Protein AF-A0A0F9E9P6-F1 (afdb_monomer)

Solvent-accessible surface area (backbone atoms only — not comparable to full-atom values): 4844 Å² total; per-residue (Å²): 132,80,82,82,54,71,42,54,28,28,34,36,41,44,97,87,70,51,81,46,79,39,59,53,47,76,66,44,43,51,51,51,52,48,56,45,56,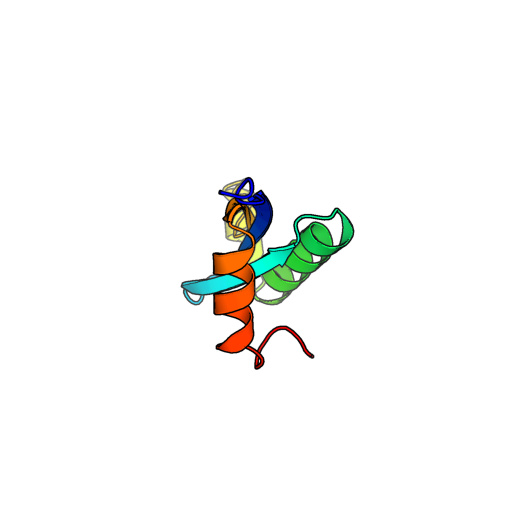70,71,47,54,72,72,55,47,53,52,32,61,74,66,68,48,79,73,37,66,44,82,42,81,41,48,48,71,58,55,55,52,53,51,74,75,52,71,82,73,82,79,122

Radius of gyration: 14.24 Å; Cα contacts (8 Å, |Δi|>4): 89; chains: 1; bounding box: 40×23×38 Å

Structure (mmCIF, N/CA/C/O backbone):
data_AF-A0A0F9E9P6-F1
#
_entry.id   AF-A0A0F9E9P6-F1
#
loop_
_atom_site.group_PDB
_atom_site.id
_atom_site.type_symbol
_atom_site.label_atom_id
_atom_site.label_alt_id
_atom_site.label_comp_id
_atom_site.label_asym_id
_atom_site.label_entity_id
_atom_site.label_seq_id
_atom_site.pdbx_PDB_ins_code
_atom_site.Cartn_x
_atom_site.Cartn_y
_atom_site.Cartn_z
_atom_site.occupancy
_atom_site.B_iso_or_equiv
_atom_site.auth_seq_id
_atom_site.auth_comp_id
_atom_site.auth_asym_id
_atom_site.auth_atom_id
_atom_site.pdbx_PDB_model_num
ATOM 1 N N . MET A 1 1 ? -27.952 -1.202 20.524 1.00 46.09 1 MET A N 1
ATOM 2 C CA . MET A 1 1 ? -26.920 -1.571 19.530 1.00 46.09 1 MET A CA 1
ATOM 3 C C . MET A 1 1 ? -26.151 -0.310 19.181 1.00 46.09 1 MET A C 1
ATOM 5 O O . MET A 1 1 ? -26.747 0.595 18.612 1.00 46.09 1 MET A O 1
ATOM 9 N N . GLY A 1 2 ? -24.895 -0.193 19.623 1.00 52.62 2 GLY A N 1
ATOM 10 C CA . GLY A 1 2 ? -24.053 0.959 19.282 1.00 52.62 2 GLY A CA 1
ATOM 11 C C . GLY A 1 2 ? -23.821 1.022 17.772 1.00 52.62 2 GLY A C 1
ATOM 12 O O . GLY A 1 2 ? -23.736 -0.025 17.128 1.00 52.62 2 GLY A O 1
ATOM 13 N N . ARG A 1 3 ? -23.776 2.231 17.196 1.00 58.59 3 ARG A N 1
ATOM 14 C CA . ARG A 1 3 ? -23.415 2.416 15.782 1.00 58.59 3 ARG A CA 1
ATOM 15 C C . ARG A 1 3 ? -22.047 1.775 15.550 1.00 58.59 3 ARG A C 1
ATOM 17 O O . ARG A 1 3 ? -21.108 2.081 16.277 1.00 58.59 3 ARG A O 1
ATOM 24 N N . LYS A 1 4 ? -21.956 0.879 14.566 1.00 70.19 4 LYS A N 1
ATOM 25 C CA . LYS A 1 4 ? -20.674 0.322 14.134 1.00 70.19 4 LYS A CA 1
ATOM 26 C C . LYS A 1 4 ? -19.869 1.453 13.492 1.00 70.19 4 LYS A C 1
ATOM 28 O O . LYS A 1 4 ? -20.352 2.078 12.552 1.00 70.19 4 LYS A O 1
ATOM 33 N N . GLU A 1 5 ? -18.703 1.746 14.049 1.00 85.44 5 GLU A N 1
ATOM 34 C CA . GLU A 1 5 ? -17.809 2.793 13.560 1.00 85.44 5 GLU A CA 1
ATOM 35 C C . GLU A 1 5 ? -17.067 2.299 12.313 1.00 85.44 5 GLU A C 1
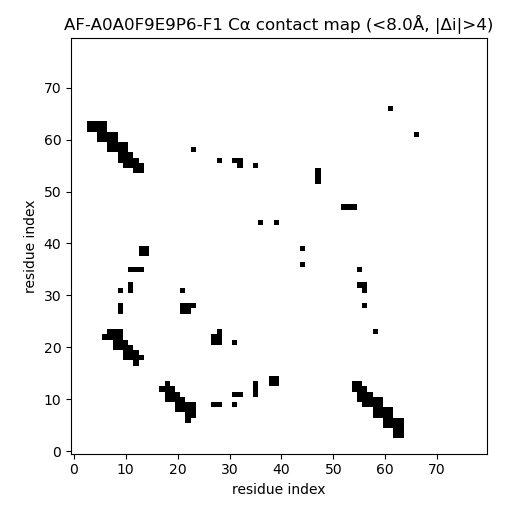ATOM 37 O O . GLU A 1 5 ? -16.474 1.217 12.323 1.00 85.44 5 GLU A O 1
ATOM 42 N N . THR A 1 6 ? -17.136 3.075 11.231 1.00 81.81 6 THR A N 1
ATOM 43 C CA . THR A 1 6 ? -16.378 2.846 9.996 1.00 81.81 6 THR A CA 1
ATOM 44 C C . THR A 1 6 ? -15.193 3.794 9.947 1.00 81.81 6 THR A C 1
ATOM 46 O O . THR A 1 6 ? -15.365 4.993 10.169 1.00 81.81 6 THR A O 1
ATOM 49 N N . ILE A 1 7 ? -14.025 3.273 9.596 1.00 82.69 7 ILE A N 1
ATOM 50 C CA . ILE A 1 7 ? -12.799 4.040 9.384 1.00 82.69 7 ILE A CA 1
ATOM 51 C C . ILE A 1 7 ? -12.347 3.895 7.933 1.00 82.69 7 ILE A C 1
ATOM 53 O O . ILE A 1 7 ? -12.626 2.882 7.285 1.00 82.69 7 ILE A O 1
ATOM 57 N N . ARG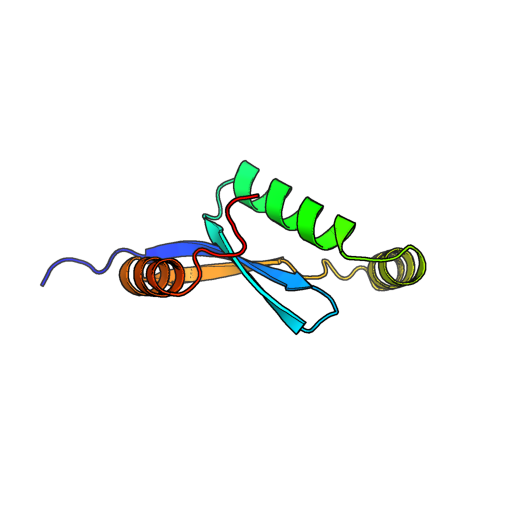 A 1 8 ? -11.650 4.908 7.419 1.00 81.88 8 ARG A N 1
ATOM 58 C CA . ARG A 1 8 ? -11.059 4.858 6.082 1.00 81.88 8 ARG A CA 1
ATOM 59 C C . ARG A 1 8 ? -9.626 4.361 6.176 1.00 81.88 8 ARG A C 1
ATOM 61 O O . ARG A 1 8 ? -8.849 4.875 6.975 1.00 81.88 8 ARG A O 1
ATOM 68 N N . ILE A 1 9 ? -9.293 3.388 5.341 1.00 78.88 9 ILE A N 1
ATOM 69 C CA . ILE A 1 9 ? -8.020 2.674 5.339 1.00 78.88 9 ILE A CA 1
ATOM 70 C C . ILE A 1 9 ? -7.403 2.745 3.943 1.00 78.88 9 ILE A C 1
ATOM 72 O O . ILE A 1 9 ? -8.092 2.573 2.939 1.00 78.88 9 ILE A O 1
ATOM 76 N N . ALA A 1 10 ? -6.099 2.983 3.881 1.00 77.44 10 ALA A N 1
ATOM 77 C CA . ALA A 1 10 ? -5.279 2.783 2.701 1.00 77.44 10 ALA A CA 1
ATOM 78 C C . ALA A 1 10 ? -4.816 1.320 2.647 1.00 77.44 10 ALA A C 1
ATOM 80 O O . ALA A 1 10 ? -4.156 0.828 3.560 1.00 77.44 10 ALA A O 1
ATOM 81 N N . CYS A 1 11 ? -5.178 0.627 1.576 1.00 76.19 11 CYS A N 1
ATOM 82 C CA . CYS A 1 11 ? -4.773 -0.736 1.267 1.00 76.19 11 CYS A CA 1
ATOM 83 C C . CYS A 1 11 ? -3.653 -0.689 0.230 1.00 76.19 11 CYS A C 1
ATOM 85 O O . CYS A 1 11 ? -3.878 -0.147 -0.844 1.00 76.19 11 CYS A O 1
ATOM 87 N N . ILE A 1 12 ? -2.476 -1.230 0.538 1.00 76.19 12 ILE A N 1
ATOM 88 C CA . ILE A 1 12 ? -1.316 -1.284 -0.355 1.00 76.19 12 ILE A CA 1
ATOM 89 C C . ILE A 1 12 ? -1.155 -2.696 -0.896 1.00 76.19 12 ILE A C 1
ATOM 91 O O . ILE A 1 12 ? -1.094 -3.636 -0.105 1.00 76.19 12 ILE A O 1
ATOM 95 N N . VAL A 1 13 ? -0.979 -2.833 -2.207 1.00 71.88 13 VAL A N 1
ATOM 96 C CA . VAL A 1 13 ? -0.650 -4.098 -2.870 1.00 71.88 13 VAL A CA 1
ATOM 97 C C . VAL A 1 13 ? 0.663 -3.949 -3.649 1.00 71.88 13 VAL A C 1
ATOM 99 O O . VAL A 1 13 ? 0.658 -3.395 -4.753 1.00 71.88 13 VAL A O 1
ATOM 102 N N . PRO A 1 14 ? 1.808 -4.383 -3.089 1.00 67.31 14 PRO A N 1
ATOM 103 C CA . PRO A 1 14 ? 3.075 -4.458 -3.812 1.00 67.31 14 PRO A CA 1
ATOM 104 C C . PRO A 1 14 ? 3.052 -5.536 -4.915 1.00 67.31 14 PRO A C 1
ATOM 106 O O . PRO A 1 14 ? 2.179 -6.409 -4.906 1.00 67.31 14 PRO A O 1
ATOM 109 N N . PRO A 1 15 ? 4.022 -5.536 -5.853 1.00 66.06 15 PRO A N 1
ATOM 110 C CA . PRO A 1 15 ? 4.076 -6.513 -6.951 1.00 66.06 15 PRO A CA 1
ATOM 111 C C . PRO A 1 15 ? 4.210 -7.972 -6.509 1.00 66.06 15 PRO A C 1
ATOM 113 O O . PRO A 1 15 ? 3.889 -8.879 -7.270 1.00 66.06 15 PRO A O 1
ATOM 116 N N . ASP A 1 16 ? 4.685 -8.208 -5.287 1.00 70.44 16 ASP A N 1
ATOM 117 C CA . ASP A 1 16 ? 4.780 -9.543 -4.695 1.00 70.44 16 ASP A CA 1
ATOM 118 C C . ASP A 1 16 ? 3.428 -10.111 -4.219 1.00 70.44 16 ASP A C 1
ATOM 120 O O . ASP A 1 16 ? 3.368 -11.243 -3.737 1.00 70.44 16 ASP A O 1
ATOM 124 N N . GLY A 1 17 ? 2.343 -9.342 -4.358 1.00 65.00 17 GLY A N 1
ATOM 125 C CA . GLY A 1 17 ? 0.979 -9.761 -4.045 1.00 65.00 17 GLY A CA 1
ATOM 126 C C . GLY A 1 17 ? 0.614 -9.702 -2.561 1.00 65.00 17 GLY A C 1
ATOM 127 O O . GLY A 1 17 ? -0.486 -10.120 -2.196 1.00 65.00 17 GLY A O 1
ATOM 128 N N . ARG A 1 18 ? 1.496 -9.194 -1.691 1.00 66.81 18 ARG A N 1
ATOM 129 C CA . ARG A 1 18 ? 1.161 -8.959 -0.279 1.00 66.81 18 ARG A CA 1
ATOM 130 C C . ARG A 1 18 ? 0.206 -7.776 -0.139 1.00 66.81 18 ARG A C 1
ATOM 132 O O . ARG A 1 18 ? 0.079 -6.953 -1.037 1.00 66.81 18 ARG A O 1
ATOM 139 N N . VAL A 1 19 ? -0.482 -7.692 0.998 1.00 69.81 19 VAL A N 1
ATOM 140 C CA . VAL A 1 19 ? -1.442 -6.616 1.273 1.00 69.81 19 VAL A CA 1
ATOM 141 C C . VAL A 1 19 ? -1.130 -5.976 2.620 1.00 69.81 19 VAL A C 1
ATOM 143 O O . VAL A 1 19 ? -0.979 -6.684 3.614 1.00 69.81 19 VAL A O 1
ATOM 146 N N . ALA A 1 20 ? -1.042 -4.646 2.660 1.00 69.25 20 ALA A N 1
ATOM 147 C CA . ALA A 1 20 ? -0.889 -3.877 3.893 1.00 69.25 20 ALA A CA 1
ATOM 148 C C . ALA A 1 20 ? -2.047 -2.889 4.069 1.00 69.25 20 ALA A C 1
ATOM 150 O O . ALA A 1 20 ? -2.495 -2.284 3.101 1.00 69.25 20 ALA A O 1
ATOM 151 N N . PHE A 1 21 ? -2.508 -2.703 5.305 1.00 72.50 21 PHE A N 1
ATOM 152 C CA . PHE A 1 21 ? -3.575 -1.766 5.658 1.00 72.50 21 PHE A CA 1
ATOM 153 C C . PHE A 1 21 ? -3.008 -0.680 6.573 1.00 72.50 21 PHE A C 1
ATOM 155 O O . PHE A 1 21 ? -2.321 -1.000 7.540 1.00 72.50 21 PHE A O 1
ATOM 162 N N . ILE A 1 22 ? -3.294 0.587 6.286 1.00 74.12 22 ILE A N 1
ATOM 163 C CA . ILE A 1 22 ? -2.926 1.725 7.136 1.00 74.12 22 ILE A CA 1
ATOM 164 C C . ILE A 1 22 ? -4.122 2.662 7.280 1.00 74.12 22 ILE A C 1
ATOM 166 O O . ILE A 1 22 ? -4.910 2.788 6.347 1.00 74.12 22 ILE A O 1
ATOM 170 N N . GLU A 1 23 ? -4.258 3.353 8.407 1.00 75.31 23 GLU A N 1
ATOM 171 C CA . GLU A 1 23 ? -5.236 4.438 8.534 1.00 75.31 23 GLU A CA 1
ATOM 172 C C . GLU A 1 23 ? -5.038 5.485 7.423 1.00 75.31 23 GLU A C 1
ATOM 174 O O . GLU A 1 23 ? -3.916 5.861 7.081 1.00 75.31 23 GLU A O 1
ATOM 179 N N . ALA A 1 24 ? -6.139 5.922 6.809 1.00 69.12 24 ALA A N 1
ATOM 180 C CA . ALA A 1 24 ? -6.115 6.820 5.658 1.00 69.12 24 ALA A CA 1
ATOM 181 C C . ALA A 1 24 ? -6.057 8.301 6.061 1.00 69.12 24 ALA A C 1
ATOM 183 O O . ALA A 1 24 ? -6.820 9.123 5.542 1.00 69.12 24 ALA A O 1
ATOM 184 N N . ASP A 1 25 ? -5.170 8.652 6.987 1.00 76.38 25 ASP A N 1
ATOM 185 C CA . ASP A 1 25 ? -4.752 10.043 7.129 1.00 76.38 25 ASP A CA 1
ATOM 186 C C . ASP A 1 25 ? -3.726 10.406 6.029 1.00 76.38 25 ASP A C 1
ATOM 188 O O . ASP A 1 25 ? -3.213 9.539 5.311 1.00 76.38 25 ASP A O 1
ATOM 192 N N . GLN A 1 26 ? -3.484 11.704 5.810 1.00 67.38 26 GLN A N 1
ATOM 193 C CA . GLN A 1 26 ? -2.606 12.154 4.719 1.00 67.38 26 GLN A CA 1
ATOM 194 C C . GLN A 1 26 ? -1.175 11.611 4.845 1.00 67.38 26 GLN A C 1
ATOM 196 O O . GLN A 1 26 ? -0.554 11.297 3.825 1.00 67.38 26 GLN A O 1
ATOM 201 N N . ASP A 1 27 ? -0.669 11.470 6.070 1.00 76.12 27 ASP A N 1
ATOM 202 C CA . ASP A 1 27 ? 0.681 10.976 6.330 1.00 76.12 27 ASP A CA 1
ATOM 203 C C . ASP A 1 27 ? 0.756 9.461 6.118 1.00 76.12 27 ASP A C 1
ATOM 205 O O . ASP A 1 27 ? 1.684 8.965 5.479 1.00 76.12 27 ASP A O 1
ATOM 209 N N . GLY A 1 28 ? -0.264 8.728 6.559 1.00 72.69 28 GLY A N 1
ATOM 210 C CA . GLY A 1 28 ? -0.460 7.304 6.345 1.00 72.69 28 GLY A CA 1
ATOM 211 C C . GLY A 1 28 ? -0.485 6.972 4.863 1.00 72.69 28 GLY A C 1
ATOM 212 O O . GLY A 1 28 ? 0.302 6.139 4.423 1.00 72.69 28 GLY A O 1
ATOM 213 N N . ILE A 1 29 ? -1.289 7.685 4.068 1.00 71.06 29 ILE A N 1
ATOM 214 C CA . ILE A 1 29 ? -1.355 7.502 2.609 1.00 71.06 29 ILE A CA 1
ATOM 215 C C . ILE A 1 29 ? 0.001 7.786 1.953 1.00 71.06 29 ILE A C 1
ATOM 217 O O . ILE A 1 29 ? 0.456 6.996 1.125 1.00 71.06 29 ILE A O 1
ATOM 221 N N . ARG A 1 30 ? 0.669 8.887 2.322 1.00 74.50 30 ARG A N 1
ATOM 222 C CA . ARG A 1 30 ? 1.984 9.248 1.771 1.00 74.50 30 ARG A CA 1
ATOM 223 C C . ARG A 1 30 ? 3.039 8.190 2.091 1.00 74.50 30 ARG A C 1
ATOM 225 O O . ARG A 1 30 ? 3.788 7.787 1.203 1.00 74.50 30 ARG A O 1
ATOM 232 N N . ASN A 1 31 ? 3.067 7.715 3.332 1.00 75.06 31 ASN A N 1
ATOM 233 C CA . ASN A 1 31 ? 3.966 6.653 3.772 1.00 75.06 31 ASN A CA 1
ATOM 234 C C . ASN A 1 31 ? 3.654 5.326 3.068 1.00 75.06 31 ASN A C 1
ATOM 236 O O . ASN A 1 31 ? 4.577 4.617 2.675 1.00 75.06 31 ASN A O 1
ATOM 240 N N . ALA A 1 32 ? 2.372 5.010 2.855 1.00 73.62 32 ALA A N 1
ATOM 241 C CA . ALA A 1 32 ? 1.932 3.847 2.085 1.00 73.62 32 ALA A CA 1
ATOM 242 C C . ALA A 1 32 ? 2.496 3.88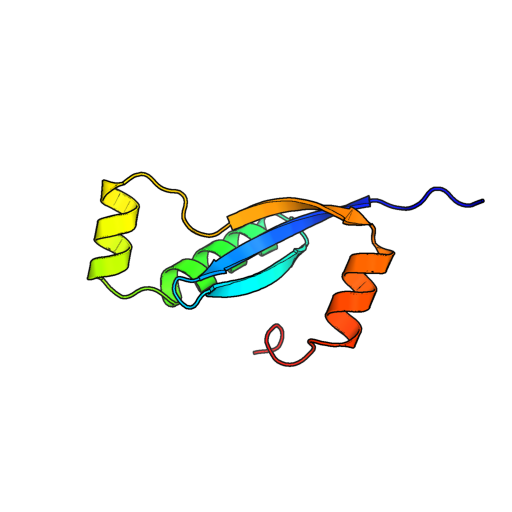0 0.662 1.00 73.62 32 ALA A C 1
ATOM 244 O O . ALA A 1 32 ? 3.049 2.901 0.164 1.00 73.62 32 ALA A O 1
ATOM 245 N N . TRP A 1 33 ? 2.367 5.043 0.028 1.00 76.31 33 TRP A N 1
ATOM 246 C CA . TRP A 1 33 ? 2.809 5.269 -1.336 1.00 76.31 33 TRP A CA 1
ATOM 247 C C . TRP A 1 33 ? 4.331 5.169 -1.463 1.00 76.31 33 TRP A C 1
ATOM 249 O O . TRP A 1 33 ? 4.830 4.547 -2.398 1.00 76.31 33 TRP A O 1
ATOM 259 N N . GLN A 1 34 ? 5.067 5.712 -0.487 1.00 77.50 34 GLN A N 1
ATOM 260 C CA . GLN A 1 34 ? 6.522 5.597 -0.435 1.00 77.50 34 GLN A CA 1
ATOM 261 C C . GLN A 1 34 ? 6.962 4.139 -0.258 1.00 77.50 34 GLN A C 1
ATOM 263 O O . GLN A 1 34 ? 7.766 3.661 -1.046 1.00 77.50 34 GLN A O 1
ATOM 268 N N . LYS A 1 35 ? 6.374 3.397 0.692 1.00 75.81 35 LYS A N 1
ATOM 269 C CA . LYS A 1 35 ? 6.687 1.971 0.902 1.00 75.81 35 LYS A CA 1
ATOM 270 C C . LYS A 1 35 ? 6.382 1.118 -0.329 1.00 75.81 35 LYS A C 1
ATOM 272 O O . LYS A 1 35 ? 7.137 0.202 -0.642 1.00 75.81 35 LYS A O 1
ATOM 277 N N . TRP A 1 36 ? 5.285 1.412 -1.028 1.00 78.31 36 TRP A N 1
ATOM 278 C CA . TRP A 1 36 ? 4.975 0.766 -2.300 1.00 78.31 36 TRP A CA 1
ATOM 279 C C . TRP A 1 36 ? 6.050 1.071 -3.346 1.00 78.31 36 TRP A C 1
ATOM 281 O O . TRP A 1 36 ? 6.585 0.138 -3.936 1.00 78.31 36 TRP A O 1
ATOM 291 N N . ARG A 1 37 ? 6.425 2.343 -3.526 1.00 79.00 37 ARG A N 1
ATOM 292 C CA . ARG A 1 37 ? 7.457 2.752 -4.490 1.00 79.00 37 ARG A CA 1
ATOM 293 C C . ARG A 1 37 ? 8.824 2.142 -4.171 1.00 79.00 37 ARG A C 1
ATOM 295 O O . ARG A 1 37 ? 9.481 1.662 -5.084 1.00 79.00 37 ARG A O 1
ATOM 302 N N . ASP A 1 38 ? 9.206 2.086 -2.897 1.00 81.88 38 ASP A N 1
ATOM 303 C CA . ASP A 1 38 ? 10.471 1.495 -2.436 1.00 81.88 38 ASP A CA 1
ATOM 304 C C . ASP A 1 38 ? 10.520 -0.033 -2.637 1.00 81.88 38 ASP A C 1
ATOM 306 O O . ASP A 1 38 ? 11.597 -0.626 -2.633 1.00 81.88 38 ASP A O 1
ATOM 310 N N . SER A 1 39 ? 9.363 -0.688 -2.810 1.00 77.31 39 SER A N 1
ATOM 311 C CA . SER A 1 39 ? 9.280 -2.126 -3.108 1.00 77.31 39 SER A CA 1
ATOM 312 C C . SER A 1 39 ? 9.479 -2.467 -4.588 1.00 77.31 39 SER A C 1
ATOM 314 O O . SER A 1 39 ? 9.602 -3.644 -4.930 1.00 77.31 39 SER A O 1
ATOM 316 N N . LEU A 1 40 ? 9.481 -1.458 -5.462 1.00 80.56 40 LEU A N 1
ATOM 317 C CA . LEU A 1 40 ? 9.640 -1.621 -6.900 1.00 80.56 40 LEU A CA 1
ATOM 318 C C . LEU A 1 40 ? 11.109 -1.501 -7.306 1.00 80.56 40 LEU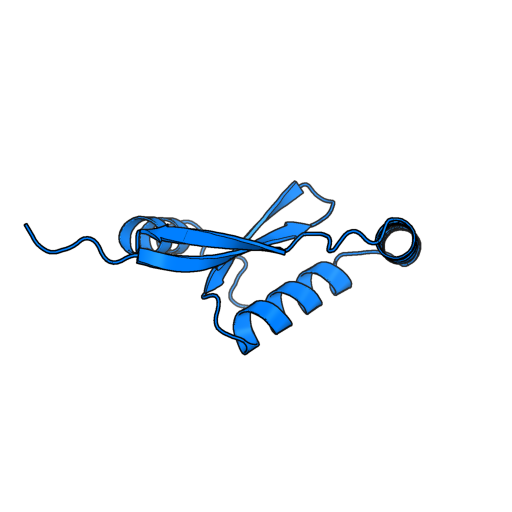 A C 1
ATOM 320 O O . LEU A 1 40 ? 11.861 -0.712 -6.739 1.00 80.56 40 LEU A O 1
ATOM 324 N N . ASN A 1 41 ? 11.499 -2.233 -8.345 1.00 85.94 41 ASN A N 1
ATOM 325 C CA . ASN A 1 41 ? 12.716 -1.928 -9.095 1.00 85.94 41 ASN A CA 1
ATOM 326 C C . ASN A 1 41 ? 12.446 -0.880 -10.196 1.00 85.94 41 ASN A C 1
ATOM 328 O O . ASN A 1 41 ? 11.292 -0.577 -10.504 1.00 85.94 41 ASN A O 1
ATOM 332 N N . ASP A 1 42 ? 13.507 -0.353 -10.811 1.00 84.81 42 ASP A N 1
ATOM 333 C CA . ASP A 1 42 ? 13.406 0.704 -11.832 1.00 84.81 42 ASP A CA 1
ATOM 334 C C . ASP A 1 42 ? 12.507 0.303 -13.017 1.00 84.81 42 ASP A C 1
ATOM 336 O O . ASP A 1 42 ? 11.668 1.087 -13.452 1.00 84.81 42 ASP A O 1
ATOM 340 N N . GLU A 1 43 ? 12.594 -0.948 -13.481 1.00 86.38 43 GLU A N 1
ATOM 341 C CA . GLU A 1 43 ? 11.764 -1.464 -14.582 1.00 86.38 43 GLU A CA 1
ATOM 342 C C . GLU A 1 43 ? 10.267 -1.483 -14.219 1.00 86.38 43 GLU A C 1
ATOM 344 O O . GLU A 1 43 ? 9.407 -1.151 -15.036 1.00 86.38 43 GLU A O 1
ATOM 349 N N . GLN A 1 44 ? 9.939 -1.839 -12.977 1.00 81.62 44 GLN A N 1
ATOM 350 C CA . GLN A 1 44 ? 8.570 -1.835 -12.465 1.00 81.62 44 GLN A CA 1
ATOM 351 C C . GLN A 1 44 ? 8.045 -0.412 -12.264 1.00 81.62 44 GLN A C 1
ATOM 353 O O . GLN A 1 44 ? 6.876 -0.154 -12.558 1.00 81.62 44 GLN A O 1
ATOM 358 N N . ILE A 1 45 ? 8.887 0.514 -11.793 1.00 79.25 45 ILE A N 1
ATOM 359 C CA . ILE A 1 45 ? 8.539 1.938 -11.680 1.00 79.25 45 ILE A CA 1
ATOM 360 C C . ILE A 1 45 ? 8.195 2.487 -13.065 1.00 79.25 45 ILE A C 1
ATOM 362 O O . ILE A 1 45 ? 7.102 3.025 -13.247 1.00 79.25 45 ILE A O 1
ATOM 366 N N . ASP A 1 46 ? 9.070 2.272 -14.046 1.00 81.75 46 ASP A N 1
ATOM 367 C CA . ASP A 1 46 ? 8.878 2.732 -15.420 1.00 81.75 46 ASP A CA 1
ATOM 368 C C . ASP A 1 46 ? 7.612 2.132 -16.048 1.00 81.75 46 ASP A C 1
ATOM 370 O O . ASP A 1 46 ? 6.831 2.843 -16.686 1.00 81.75 46 ASP A O 1
ATOM 374 N N . ALA A 1 47 ? 7.346 0.841 -15.819 1.00 79.44 47 ALA A N 1
ATOM 375 C CA . ALA A 1 47 ? 6.127 0.186 -16.287 1.00 79.44 47 ALA A CA 1
ATOM 376 C C . ALA A 1 47 ? 4.858 0.803 -15.669 1.00 79.44 47 ALA A C 1
ATOM 378 O O . ALA A 1 47 ? 3.873 1.035 -16.377 1.00 79.44 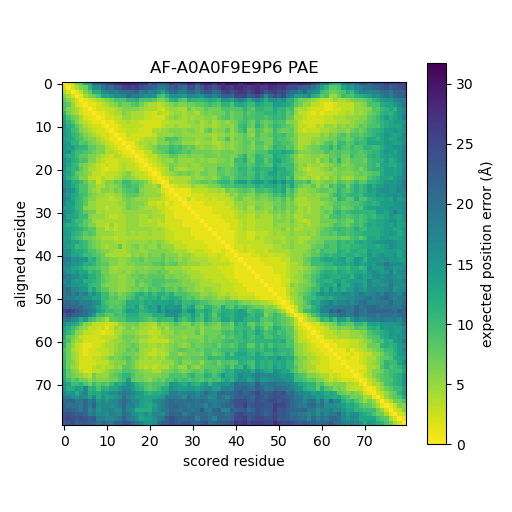47 ALA A O 1
ATOM 379 N N . HIS A 1 48 ? 4.872 1.107 -14.367 1.00 72.62 48 HIS A N 1
ATOM 380 C CA . HIS A 1 48 ? 3.743 1.736 -13.680 1.00 72.62 48 HIS A CA 1
ATOM 381 C C . HIS A 1 48 ? 3.525 3.195 -14.104 1.00 72.62 48 HIS A C 1
ATOM 383 O O . HIS A 1 48 ? 2.374 3.608 -14.291 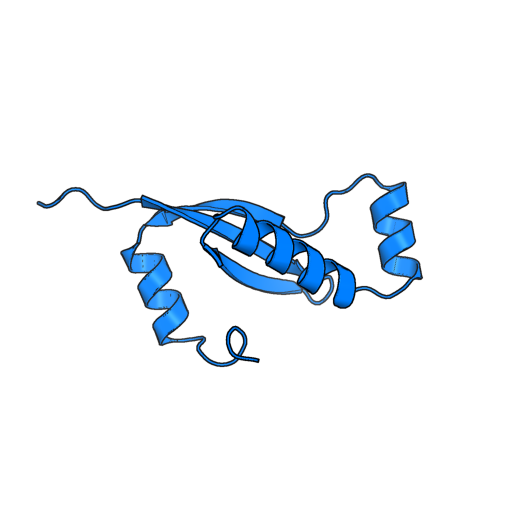1.00 72.62 48 HIS A O 1
ATOM 389 N N . GLU A 1 49 ? 4.603 3.961 -14.291 1.00 75.25 49 GLU A N 1
ATOM 390 C CA . GLU A 1 49 ? 4.553 5.347 -14.768 1.00 75.25 49 GLU A CA 1
ATOM 391 C C . GLU A 1 49 ? 4.055 5.412 -16.223 1.00 75.25 49 GLU A C 1
ATOM 393 O O . GLU A 1 49 ? 3.144 6.191 -16.528 1.00 75.25 49 GLU A O 1
ATOM 398 N N . ALA A 1 50 ? 4.545 4.529 -17.103 1.00 75.00 50 ALA A N 1
ATOM 399 C CA . ALA A 1 50 ? 4.087 4.415 -18.489 1.00 75.00 50 ALA A CA 1
ATOM 400 C C . ALA A 1 50 ? 2.611 3.999 -18.589 1.00 75.00 50 ALA A C 1
ATOM 402 O O . ALA A 1 50 ? 1.857 4.550 -19.396 1.00 75.00 50 ALA A O 1
ATOM 403 N N . ALA A 1 51 ? 2.172 3.067 -17.739 1.00 69.88 51 ALA A N 1
ATOM 404 C CA . ALA A 1 51 ? 0.780 2.631 -17.675 1.00 69.88 51 ALA A CA 1
ATOM 405 C C . ALA A 1 51 ? -0.150 3.658 -16.998 1.00 69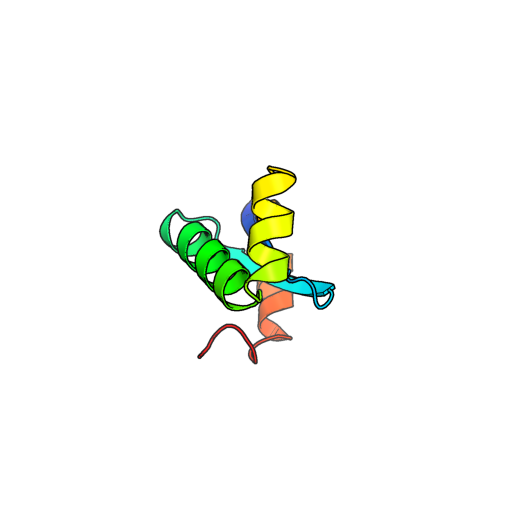.88 51 ALA A C 1
ATOM 407 O O . ALA A 1 51 ? -1.368 3.462 -16.990 1.00 69.88 51 ALA A O 1
ATOM 408 N N . LYS A 1 52 ? 0.394 4.746 -16.422 1.00 65.00 52 LYS A N 1
ATOM 409 C CA . LYS A 1 52 ? -0.330 5.723 -15.582 1.00 65.00 52 LYS A CA 1
ATOM 410 C C . LYS A 1 52 ? -1.155 5.060 -14.479 1.00 65.00 52 LYS A C 1
ATOM 412 O O . LYS A 1 52 ? -2.172 5.594 -14.032 1.00 65.00 52 LYS A O 1
ATOM 417 N N . THR A 1 53 ? -0.734 3.881 -14.044 1.00 58.59 53 THR A N 1
ATOM 418 C CA . THR A 1 53 ? -1.390 3.172 -12.957 1.00 58.59 53 THR A CA 1
ATOM 419 C C . THR A 1 53 ? -0.898 3.789 -11.661 1.00 58.59 53 THR A C 1
ATOM 421 O O . THR A 1 53 ? 0.301 3.773 -11.391 1.00 58.59 53 THR A O 1
ATOM 424 N N . GLN A 1 54 ? -1.809 4.316 -10.842 1.00 55.22 54 GLN A N 1
ATOM 425 C CA . GLN A 1 54 ? -1.529 4.546 -9.426 1.00 55.22 54 GLN A CA 1
ATOM 426 C C . GLN A 1 54 ? -1.445 3.169 -8.774 1.00 55.22 54 GLN A C 1
ATOM 428 O O . GLN A 1 54 ? -2.433 2.650 -8.260 1.00 55.22 54 GLN A O 1
ATOM 433 N N . GLY A 1 55 ? -0.309 2.502 -8.940 1.00 56.28 55 GLY A N 1
ATOM 434 C CA . GLY A 1 55 ? -0.152 1.155 -8.439 1.00 56.28 55 GLY A CA 1
ATOM 435 C C . GLY A 1 55 ? -0.330 1.127 -6.923 1.00 56.28 55 GLY A C 1
ATOM 436 O O . GLY A 1 55 ? 0.134 1.996 -6.186 1.00 56.28 55 GLY A O 1
ATOM 437 N N . GLY A 1 56 ? -1.068 0.116 -6.484 1.00 62.41 56 GLY A N 1
ATOM 438 C CA . GLY A 1 56 ? -0.987 -0.428 -5.142 1.00 62.41 56 GLY A CA 1
ATOM 439 C C . GLY A 1 56 ? -1.886 0.185 -4.081 1.00 62.41 56 GLY A C 1
ATOM 440 O O . GLY A 1 56 ? -2.314 -0.592 -3.246 1.00 62.41 56 GLY A O 1
ATOM 441 N N . VAL A 1 57 ? -2.200 1.488 -4.070 1.00 65.50 57 VAL A N 1
ATOM 442 C CA . VAL A 1 57 ? -2.935 2.097 -2.935 1.00 65.50 57 VAL A CA 1
ATOM 443 C C . VAL A 1 57 ? -4.426 2.300 -3.233 1.00 65.50 57 VAL A C 1
ATOM 445 O O . VAL A 1 57 ? -4.800 3.189 -3.993 1.00 65.50 57 VAL A O 1
ATOM 448 N N . VAL A 1 58 ? -5.292 1.509 -2.596 1.00 70.50 58 VAL A N 1
ATOM 449 C CA . VAL A 1 58 ? -6.759 1.633 -2.665 1.00 70.50 58 VAL A CA 1
ATOM 450 C C . VAL A 1 58 ? -7.296 2.161 -1.340 1.00 70.50 58 VAL A C 1
ATOM 452 O O . VAL A 1 58 ? -6.971 1.632 -0.282 1.00 70.50 58 VAL A O 1
ATOM 455 N N . LEU A 1 59 ? -8.155 3.180 -1.381 1.00 71.19 59 LEU A N 1
ATOM 456 C CA . LEU A 1 59 ? -8.887 3.629 -0.196 1.00 71.19 59 LEU A CA 1
ATOM 457 C C . LEU A 1 59 ? -10.147 2.781 -0.018 1.00 71.19 59 LEU A C 1
ATOM 459 O O . LEU A 1 59 ? -10.977 2.708 -0.923 1.00 71.19 59 LEU A O 1
ATOM 463 N N . ILE A 1 60 ? -10.295 2.164 1.150 1.00 77.06 60 ILE A N 1
ATOM 464 C CA . ILE A 1 60 ? -11.460 1.358 1.519 1.00 77.06 60 ILE A CA 1
ATOM 465 C C . ILE A 1 60 ? -12.066 1.875 2.822 1.00 77.06 60 ILE A C 1
ATOM 467 O O . ILE A 1 60 ? -11.349 2.337 3.708 1.00 77.06 60 ILE A O 1
ATOM 471 N N . ASP A 1 61 ? -13.385 1.771 2.950 1.00 82.56 61 ASP A N 1
ATOM 472 C CA . ASP A 1 61 ? -14.074 1.994 4.218 1.00 82.56 61 ASP A CA 1
ATOM 473 C C . ASP A 1 61 ? -14.266 0.631 4.902 1.00 82.56 61 ASP A C 1
ATOM 475 O O . ASP A 1 61 ? -14.829 -0.294 4.315 1.00 82.56 61 ASP A O 1
ATOM 479 N N . MET A 1 62 ? -13.764 0.489 6.129 1.00 79.06 62 MET A N 1
ATOM 480 C CA . MET A 1 62 ? -13.771 -0.760 6.897 1.00 79.06 62 MET A CA 1
ATOM 481 C C . MET A 1 62 ? -14.392 -0.532 8.275 1.00 79.06 62 MET A C 1
ATOM 483 O O . MET A 1 62 ? -14.309 0.562 8.832 1.00 79.06 62 MET A O 1
ATOM 487 N N . LEU A 1 63 ? -15.016 -1.560 8.855 1.00 84.50 63 LEU A N 1
ATOM 488 C CA . LEU A 1 63 ? -15.422 -1.502 10.257 1.00 84.50 63 LEU A CA 1
ATOM 489 C C . LEU A 1 63 ? -14.183 -1.456 11.155 1.00 84.50 63 LEU A C 1
ATOM 491 O O . LEU A 1 63 ? -13.265 -2.256 10.987 1.00 84.50 63 LEU A O 1
ATOM 495 N N . LYS A 1 64 ? -14.189 -0.576 12.160 1.00 81.62 64 LYS A N 1
ATOM 496 C CA . LYS A 1 64 ? -13.080 -0.453 13.117 1.00 81.62 64 LYS A CA 1
ATOM 497 C C . LYS A 1 64 ? -12.731 -1.791 13.781 1.00 81.62 64 LYS A C 1
ATOM 499 O O . LYS A 1 64 ? -11.564 -2.121 13.920 1.00 81.62 64 LYS A O 1
ATOM 504 N N . THR A 1 65 ? -13.741 -2.600 14.100 1.00 83.75 65 THR A N 1
ATOM 505 C CA . THR A 1 65 ? -13.561 -3.936 14.691 1.00 83.75 65 THR A CA 1
ATOM 506 C C . THR A 1 65 ? -12.795 -4.902 13.792 1.00 83.75 65 THR A C 1
ATOM 508 O O . THR A 1 65 ? -12.048 -5.733 14.298 1.00 83.75 65 THR A O 1
ATOM 511 N N . ASP A 1 66 ? -12.985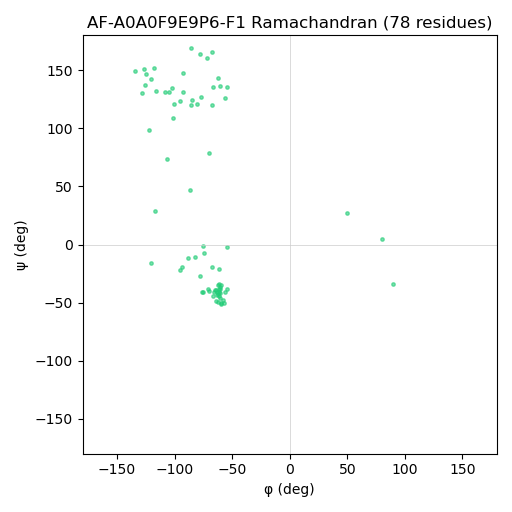 -4.804 12.476 1.00 79.19 66 ASP A N 1
ATOM 512 C CA . ASP A 1 66 ? -12.321 -5.685 11.514 1.00 79.19 66 ASP A CA 1
ATOM 513 C C . ASP A 1 66 ? -10.862 -5.254 11.346 1.00 79.19 66 ASP A C 1
ATOM 515 O O . ASP A 1 66 ? -9.962 -6.091 11.354 1.00 79.19 66 ASP A O 1
ATOM 519 N N . TYR A 1 67 ? -10.617 -3.941 11.296 1.00 75.31 67 TYR A N 1
ATOM 520 C CA . TYR A 1 67 ? -9.269 -3.379 11.299 1.00 75.31 67 TYR A CA 1
ATOM 521 C C . TYR A 1 67 ? -8.493 -3.769 12.564 1.00 75.31 67 TYR A C 1
ATOM 523 O O . TYR A 1 67 ? -7.399 -4.319 12.468 1.00 75.31 67 TYR A O 1
ATOM 531 N N . ASP A 1 68 ? -9.081 -3.580 13.747 1.00 76.69 68 ASP A N 1
ATOM 532 C CA . ASP A 1 68 ? -8.451 -3.946 15.020 1.00 76.69 68 ASP A CA 1
ATOM 533 C C . ASP A 1 68 ? -8.142 -5.458 15.091 1.00 76.69 68 ASP A C 1
ATOM 535 O O . ASP A 1 68 ? -7.092 -5.859 15.601 1.00 76.69 68 ASP A O 1
ATOM 539 N N . GLY A 1 69 ? -9.016 -6.301 14.525 1.00 75.00 69 GLY A N 1
ATOM 540 C CA . GLY A 1 69 ? -8.794 -7.744 14.392 1.00 75.00 69 GLY A CA 1
ATOM 541 C C . GLY A 1 69 ? -7.600 -8.095 13.498 1.00 75.00 69 GLY A C 1
ATOM 542 O O . GLY A 1 69 ? -6.766 -8.912 13.880 1.00 75.00 69 GLY A O 1
ATOM 543 N N . ILE A 1 70 ? -7.450 -7.428 12.348 1.00 69.88 70 ILE A N 1
ATOM 544 C CA . ILE A 1 70 ? -6.319 -7.638 11.422 1.00 69.88 70 ILE A CA 1
ATOM 545 C C . ILE A 1 70 ? -4.975 -7.302 12.091 1.00 69.88 70 ILE A C 1
ATOM 547 O O . ILE A 1 70 ? -3.982 -8.001 11.872 1.00 69.88 70 ILE A O 1
ATOM 551 N N . PHE A 1 71 ? -4.927 -6.250 12.913 1.00 63.00 71 PHE A N 1
ATOM 552 C CA . PHE A 1 71 ? -3.706 -5.803 13.597 1.00 63.00 71 PHE A CA 1
ATOM 553 C C . PHE A 1 71 ? -3.341 -6.651 14.817 1.00 63.00 71 PHE A C 1
ATOM 555 O O . PHE A 1 71 ? -2.158 -6.754 15.159 1.00 63.00 71 PHE A O 1
ATOM 562 N N . ALA A 1 72 ? -4.325 -7.279 15.465 1.00 57.88 72 ALA A N 1
ATOM 563 C CA . ALA A 1 72 ? -4.066 -8.254 16.518 1.00 57.88 72 ALA A CA 1
ATOM 564 C C . ALA A 1 72 ? -3.263 -9.457 15.986 1.00 57.88 72 ALA A C 1
ATOM 566 O O . ALA A 1 72 ? -2.367 -9.933 16.689 1.00 57.88 72 ALA A O 1
ATOM 567 N N . ASP A 1 73 ? -3.502 -9.848 14.729 1.00 54.22 73 ASP A N 1
ATOM 568 C CA . ASP A 1 73 ? -2.896 -11.026 14.097 1.00 54.22 73 ASP A CA 1
ATOM 569 C C . ASP A 1 73 ? -1.624 -10.723 13.265 1.00 54.22 73 ASP A C 1
ATOM 571 O O . ASP A 1 73 ? -0.785 -11.606 13.093 1.00 54.22 73 ASP A O 1
ATOM 575 N N . ASN A 1 74 ? -1.411 -9.482 12.792 1.00 48.03 74 ASN A N 1
ATOM 576 C CA . ASN A 1 74 ? -0.350 -9.136 11.817 1.00 48.03 74 ASN A CA 1
ATOM 577 C C . ASN A 1 74 ? 0.744 -8.154 12.304 1.00 48.03 74 ASN A C 1
ATOM 579 O O . ASN A 1 74 ? 1.351 -7.453 11.490 1.00 48.03 74 ASN A O 1
ATOM 583 N N . ARG A 1 75 ? 1.075 -8.105 13.606 1.00 48.41 75 ARG A N 1
ATOM 584 C CA . ARG A 1 75 ? 2.069 -7.164 14.204 1.00 48.41 75 ARG A CA 1
ATOM 585 C C . ARG A 1 75 ? 3.491 -7.143 13.599 1.00 48.41 75 ARG A C 1
ATOM 587 O O . ARG A 1 75 ? 4.320 -6.369 14.058 1.00 48.41 75 ARG A O 1
ATOM 594 N N . HIS A 1 76 ? 3.813 -7.971 12.608 1.00 42.06 76 HIS A N 1
ATOM 595 C CA . HIS A 1 76 ? 5.186 -8.171 12.135 1.00 42.06 76 HIS A CA 1
ATOM 596 C C . HIS A 1 76 ? 5.671 -7.208 11.034 1.00 42.06 76 HIS A C 1
ATOM 598 O O . HIS A 1 76 ? 6.869 -7.191 10.778 1.00 42.06 76 HIS A O 1
ATOM 604 N N . TRP A 1 77 ? 4.806 -6.407 10.393 1.00 43.81 77 TRP A N 1
ATOM 605 C CA . TRP A 1 77 ? 5.210 -5.605 9.213 1.00 43.81 77 TRP A CA 1
ATOM 606 C C . TRP A 1 77 ? 5.047 -4.084 9.336 1.00 43.81 77 TRP A C 1
ATOM 608 O O . TRP A 1 77 ? 5.616 -3.344 8.536 1.00 43.81 77 TRP A O 1
ATOM 618 N N . ILE A 1 78 ? 4.286 -3.594 10.319 1.00 46.16 78 ILE A N 1
ATOM 619 C CA . ILE A 1 78 ? 3.992 -2.153 10.447 1.00 46.16 78 ILE A CA 1
ATOM 620 C C . ILE A 1 78 ? 4.986 -1.451 11.387 1.00 46.16 78 ILE A C 1
ATOM 622 O O . ILE A 1 78 ? 5.184 -0.245 11.271 1.00 46.16 78 ILE A O 1
ATOM 626 N N . SER A 1 79 ? 5.682 -2.203 12.246 1.00 37.78 79 SER A N 1
ATOM 627 C CA . SER A 1 79 ? 6.735 -1.694 13.127 1.00 37.78 79 SER A CA 1
ATOM 628 C C . SER A 1 79 ? 8.131 -2.121 12.662 1.00 37.78 79 SER A C 1
ATOM 630 O O . SER A 1 79 ? 8.727 -3.000 13.283 1.00 37.78 79 SER A O 1
ATOM 632 N N . GLN A 1 80 ? 8.629 -1.514 11.582 1.00 37.53 80 GLN A N 1
ATOM 633 C CA . GLN A 1 80 ? 10.042 -1.159 11.371 1.00 37.53 80 GLN A CA 1
ATOM 634 C C . GLN A 1 80 ? 10.099 0.100 10.504 1.00 37.53 80 GLN A C 1
ATOM 636 O O . GLN A 1 80 ? 9.291 0.192 9.544 1.00 37.53 80 GLN A O 1
#

Mean predicted aligned error: 9.26 Å

Sequence (80 aa):
MGRKETIRIACIVPPDGRVAFIEADQDGIRNAWQKWRDSLNDEQIDAHEAAKTQGGVVLIDMLKTDYDGIFADNRHWISQ

Organism: NCBI:txid412755

Secondary structure (DSSP, 8-state):
-PPPPEEEEEEE--TT---EEEE-SHHHHHHHHHHHHHTS-HHHHHHHHHTT---SEEEEEEEHHHHHHHHHH-TTSS--

Foldseek 3Di:
DDPQDKFKWKWFQAPVGDIDIFGPDPVRQVVSLVVNVVSDDPVRVVVCVVVVPSHTIDIDIDGPVVVVVVCVPPVPPPPD

Nearest PDB structures (foldseek):
  3c5n-assembly2_B  TM=6.741E-01  e=4.574E+00  Homo sapiens
  1zg2-assembly1_A  TM=3.647E-01  e=5.536E+00  Halalkalibacterium halodurans
  8wr4-assembly1_B  TM=3.412E-01  e=4.293E+00  Chryseobacterium

pLDDT: mean 70.49, std 11.8, range [37.53, 86.38]